Protein AF-A0A953EZ62-F1 (afdb_monomer_lite)

Secondary structure (DSSP, 8-state):
-HHHHHHHHHHHHTT-HHHHHHHHHHHHHHHHHHHHHH---HHHHHHHHHT-S-HHHHHHHHHHHHHHHHHTT---HHHHHHHHHHHHHTS--HHHHHHHHHHTHHHHHHH--HHHHHHHHHHHHHHHT-

Radius of gyration: 15.3 Å; chains: 1; bounding box: 38×32×40 Å

Foldseek 3Di:
DVVLLVQLVVCVVVVVPVSNVVSVVVVVVVLVVCCVVPNDALVSLQSVLVSDPDLVSSLVSLVVSQVRCVVVVHQNLVSLLSNLCSCCPPVVNLVVSLVSLVVNVVVCVPPNDPVSVVSSVVSNVSSVVD

pLDDT: mean 92.07, std 6.33, range [57.72, 98.38]

Structure (mmCIF, N/CA/C/O backbone):
data_AF-A0A953EZ62-F1
#
_entry.id   AF-A0A953EZ62-F1
#
loop_
_atom_site.group_PDB
_atom_site.id
_atom_site.type_symbol
_atom_site.label_atom_id
_atom_site.label_alt_id
_atom_site.label_comp_id
_atom_site.label_asym_id
_atom_site.label_entity_id
_atom_site.label_seq_id
_atom_site.pdbx_PDB_ins_code
_atom_site.Cartn_x
_atom_site.Cartn_y
_atom_site.Cartn_z
_atom_site.occupancy
_atom_site.B_iso_or_equiv
_atom_site.auth_seq_id
_atom_site.auth_comp_id
_atom_site.auth_asym_id
_atom_site.auth_atom_id
_atom_site.pdbx_PDB_model_num
ATOM 1 N N . MET A 1 1 ? -0.187 -0.508 16.859 1.00 78.50 1 MET A N 1
ATOM 2 C CA . MET A 1 1 ? -0.324 -0.517 15.388 1.00 78.50 1 MET A CA 1
ATOM 3 C C . MET A 1 1 ? -0.039 -1.907 14.829 1.00 78.50 1 MET A C 1
ATOM 5 O O . MET A 1 1 ? -1.016 -2.575 14.560 1.00 78.50 1 MET A O 1
ATOM 9 N N . ARG A 1 2 ? 1.207 -2.422 14.813 1.00 79.19 2 ARG A N 1
ATOM 10 C CA . ARG A 1 2 ? 1.521 -3.772 14.276 1.00 79.19 2 ARG A CA 1
ATOM 11 C C . ARG A 1 2 ? 0.588 -4.905 14.746 1.00 79.19 2 ARG A C 1
ATOM 13 O O . ARG A 1 2 ? 0.172 -5.719 13.936 1.00 79.19 2 ARG A O 1
ATOM 20 N N . GLU A 1 3 ? 0.263 -4.961 16.035 1.00 78.44 3 GLU A N 1
ATOM 21 C CA . GLU A 1 3 ? -0.621 -5.999 16.590 1.00 78.44 3 GLU A CA 1
ATOM 22 C C . GLU A 1 3 ? -2.070 -5.885 16.081 1.00 78.44 3 GLU A C 1
ATOM 24 O O . GLU A 1 3 ? -2.647 -6.885 15.668 1.00 78.44 3 GLU A O 1
ATOM 29 N N . ALA A 1 4 ? -2.608 -4.663 16.002 1.00 74.06 4 ALA A N 1
ATOM 30 C CA . ALA A 1 4 ? -3.939 -4.395 15.452 1.00 74.06 4 ALA A CA 1
ATOM 31 C C . ALA A 1 4 ? -4.006 -4.698 13.942 1.00 74.06 4 ALA A C 1
ATOM 33 O O . ALA A 1 4 ? -4.910 -5.395 13.494 1.00 74.06 4 ALA A O 1
ATOM 34 N N . THR A 1 5 ? -3.000 -4.273 13.170 1.00 79.94 5 THR A N 1
ATOM 35 C CA . THR A 1 5 ? -2.858 -4.586 11.735 1.00 79.94 5 THR A CA 1
ATOM 36 C C . THR A 1 5 ? -2.839 -6.099 11.485 1.00 79.94 5 THR A C 1
ATOM 38 O O . THR A 1 5 ? -3.551 -6.597 10.615 1.00 79.94 5 THR A O 1
ATOM 41 N N . ASN A 1 6 ? -2.068 -6.853 12.280 1.00 83.38 6 ASN A N 1
ATOM 42 C CA . ASN A 1 6 ? -1.998 -8.311 12.162 1.00 83.38 6 ASN A CA 1
ATOM 43 C C . ASN A 1 6 ? -3.340 -8.985 12.471 1.00 83.38 6 ASN A C 1
ATOM 45 O O . ASN A 1 6 ? -3.696 -9.955 11.806 1.00 83.38 6 ASN A O 1
ATOM 49 N N . ALA A 1 7 ? -4.080 -8.490 13.465 1.00 78.44 7 ALA A N 1
ATOM 50 C CA . ALA A 1 7 ? -5.379 -9.048 13.821 1.00 78.44 7 ALA A CA 1
ATOM 51 C C . ALA A 1 7 ? -6.386 -8.899 12.668 1.00 78.44 7 ALA A C 1
ATOM 53 O O . ALA A 1 7 ? -7.048 -9.874 12.311 1.00 78.44 7 ALA A O 1
ATOM 54 N N . VAL A 1 8 ? -6.447 -7.717 12.038 1.00 77.94 8 VAL A N 1
ATOM 55 C CA . VAL A 1 8 ? -7.309 -7.484 10.867 1.00 77.94 8 VAL A CA 1
ATOM 56 C C . VAL A 1 8 ? -6.921 -8.411 9.713 1.00 77.94 8 VAL A C 1
ATOM 58 O O . VAL A 1 8 ? -7.793 -9.055 9.133 1.00 77.94 8 VAL A O 1
ATOM 61 N N . LEU A 1 9 ? -5.622 -8.549 9.416 1.00 80.94 9 LEU A N 1
ATOM 62 C CA . LEU A 1 9 ? -5.138 -9.439 8.355 1.00 80.94 9 LEU A CA 1
ATOM 63 C C . LEU A 1 9 ? -5.551 -10.900 8.591 1.00 80.94 9 LEU A C 1
ATOM 65 O O . LEU A 1 9 ? -6.017 -11.567 7.669 1.00 80.94 9 LEU A O 1
ATOM 69 N N . VAL A 1 10 ? -5.412 -11.396 9.824 1.00 86.69 10 VAL A N 1
ATOM 70 C CA . VAL A 1 10 ? -5.811 -12.765 10.186 1.00 86.69 10 VAL A CA 1
ATOM 71 C C . VAL A 1 10 ? -7.316 -12.971 10.008 1.00 86.69 10 VAL A C 1
ATOM 73 O O . VAL A 1 10 ? -7.717 -14.004 9.476 1.00 86.69 10 VAL A O 1
ATOM 76 N N . ALA A 1 11 ? -8.145 -12.002 10.402 1.00 79.25 11 ALA A N 1
ATOM 77 C CA . ALA A 1 11 ? -9.594 -12.087 10.223 1.00 79.25 11 ALA A CA 1
ATOM 78 C C . ALA A 1 11 ? -10.002 -12.071 8.740 1.00 79.25 11 ALA A C 1
ATOM 80 O O . ALA A 1 11 ? -10.860 -12.856 8.341 1.00 79.25 11 ALA A O 1
ATOM 81 N N . THR A 1 12 ? -9.346 -11.244 7.915 1.00 81.25 12 THR A N 1
ATOM 82 C CA . THR A 1 12 ? -9.544 -11.225 6.456 1.00 81.25 12 THR A CA 1
ATOM 83 C C . THR A 1 12 ? -9.194 -12.572 5.827 1.00 81.25 12 THR A C 1
ATOM 85 O O . THR A 1 12 ? -9.974 -13.100 5.047 1.00 81.25 12 THR A O 1
ATOM 88 N N . LEU A 1 13 ? -8.058 -13.171 6.202 1.00 86.38 13 LEU A N 1
ATOM 89 C CA . LEU A 1 13 ? -7.647 -14.488 5.697 1.00 86.38 13 LEU A CA 1
ATOM 90 C C . LEU A 1 13 ? -8.561 -15.634 6.162 1.00 86.38 13 LEU A C 1
ATOM 92 O O . LEU A 1 13 ? -8.577 -16.691 5.536 1.00 86.38 13 LEU A O 1
ATOM 96 N N . ALA A 1 14 ? -9.287 -15.443 7.265 1.00 88.06 14 ALA A N 1
ATOM 97 C CA . ALA A 1 14 ? -10.250 -16.402 7.795 1.00 88.06 14 ALA A CA 1
ATOM 98 C C . ALA A 1 14 ? -11.678 -16.208 7.246 1.00 88.06 14 ALA A C 1
ATOM 100 O O . ALA A 1 14 ? -12.576 -16.933 7.675 1.00 88.06 14 ALA A O 1
ATOM 101 N N . ASP A 1 15 ? -11.899 -15.237 6.349 1.00 86.81 15 ASP A N 1
ATOM 102 C CA . ASP A 1 15 ? -13.219 -14.817 5.850 1.00 86.81 15 ASP A CA 1
ATOM 103 C C . ASP A 1 15 ? -14.229 -14.466 6.971 1.00 86.81 15 ASP A C 1
ATOM 105 O O . ASP A 1 15 ? -15.449 -14.495 6.778 1.00 86.81 15 ASP A O 1
ATOM 109 N N . ASP A 1 16 ? -13.742 -14.097 8.162 1.00 90.88 16 ASP A N 1
ATOM 110 C CA . ASP A 1 16 ? -14.592 -13.708 9.289 1.00 90.88 16 ASP A CA 1
ATOM 111 C C . ASP A 1 16 ? -14.936 -12.220 9.189 1.00 90.88 16 ASP A C 1
ATOM 113 O O . ASP A 1 16 ? -14.280 -11.348 9.764 1.00 90.88 16 ASP A O 1
ATOM 117 N N . VAL A 1 17 ? -15.980 -11.923 8.415 1.00 88.12 17 VAL A N 1
ATOM 118 C CA . VAL A 1 17 ? -16.411 -10.549 8.119 1.00 88.12 17 VAL A CA 1
ATOM 119 C C . VAL A 1 17 ? -16.775 -9.771 9.387 1.00 88.12 17 VAL A C 1
ATOM 121 O O . VAL A 1 17 ? -16.492 -8.576 9.466 1.00 88.12 17 VAL A O 1
ATOM 124 N N . VAL A 1 18 ? -17.383 -10.429 10.379 1.00 88.88 18 VAL A N 1
ATOM 125 C CA . VAL A 1 18 ? -17.809 -9.771 11.625 1.00 88.88 18 VAL A CA 1
ATOM 126 C C . VAL A 1 18 ? -16.590 -9.418 12.467 1.00 88.88 18 VAL A C 1
ATOM 128 O O . VAL A 1 18 ? -16.464 -8.280 12.924 1.00 88.88 18 VAL A O 1
ATOM 131 N N . LEU A 1 19 ? -15.662 -10.364 12.628 1.00 87.75 19 LEU A N 1
ATOM 132 C CA . LEU A 1 19 ? -14.413 -10.114 13.336 1.00 87.75 19 LEU A CA 1
ATOM 133 C C . LEU A 1 19 ? -13.574 -9.050 12.619 1.00 87.75 19 LEU A C 1
ATOM 135 O O . LEU A 1 19 ? -13.065 -8.140 13.270 1.00 87.75 19 LEU A O 1
ATOM 139 N N . ARG A 1 20 ? -13.494 -9.102 11.282 1.00 87.75 20 ARG A N 1
ATOM 140 C CA . ARG A 1 20 ? -12.806 -8.095 10.461 1.00 87.75 20 ARG A CA 1
ATOM 141 C C . ARG A 1 20 ? -13.359 -6.698 10.722 1.00 87.75 20 ARG A C 1
ATOM 143 O O . ARG A 1 20 ? -12.578 -5.783 10.949 1.00 87.75 20 ARG A O 1
ATOM 150 N N . GLN A 1 21 ? -14.683 -6.533 10.711 1.00 87.06 21 GLN A N 1
ATOM 151 C CA . GLN A 1 21 ? -15.322 -5.236 10.956 1.00 87.06 21 GLN A CA 1
ATOM 152 C C . GLN A 1 21 ? -15.013 -4.699 12.357 1.00 87.06 21 GLN A C 1
ATOM 154 O O . GLN A 1 21 ? -14.647 -3.535 12.487 1.00 87.06 21 GLN A O 1
ATOM 159 N N . SER A 1 22 ? -15.099 -5.547 13.388 1.00 87.81 22 SER A N 1
ATOM 160 C CA . SER A 1 22 ? -14.770 -5.147 14.763 1.00 87.81 22 SER A CA 1
ATOM 161 C C . SER A 1 22 ? -13.316 -4.689 14.887 1.00 87.81 22 SER A C 1
ATOM 163 O O . SER A 1 22 ? -13.041 -3.622 15.429 1.00 87.81 22 SER A O 1
ATOM 165 N N . LEU A 1 23 ? -12.383 -5.476 14.345 1.00 88.50 23 LEU A N 1
ATOM 166 C CA . LEU A 1 23 ? -10.954 -5.172 14.402 1.00 88.50 23 LEU A CA 1
ATOM 167 C C . LEU A 1 23 ? -10.586 -3.951 13.551 1.00 88.50 23 LEU A C 1
ATOM 169 O O . LEU A 1 23 ? -9.646 -3.236 13.889 1.00 88.50 23 LEU A O 1
ATOM 173 N N . MET A 1 24 ? -11.327 -3.691 12.470 1.00 88.00 24 MET A N 1
ATOM 174 C CA . MET A 1 24 ? -11.140 -2.489 11.661 1.00 88.00 24 MET A CA 1
ATOM 175 C C . MET A 1 24 ? -11.459 -1.229 12.460 1.00 88.00 24 MET A C 1
ATOM 177 O O . MET A 1 24 ? -10.652 -0.305 12.476 1.00 88.00 24 MET A O 1
ATOM 181 N N . SER A 1 25 ? -12.588 -1.210 13.174 1.00 88.69 25 SER A N 1
ATOM 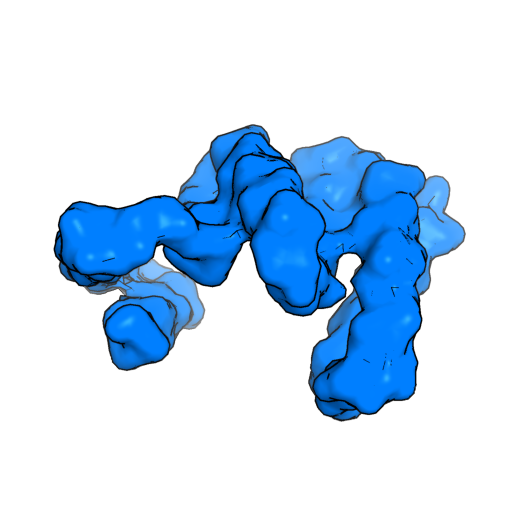182 C CA . SER A 1 25 ? -12.945 -0.073 14.027 1.00 88.69 25 SER A CA 1
ATOM 183 C C . SER A 1 25 ? -11.893 0.175 15.113 1.00 88.69 25 SER A C 1
ATOM 185 O O . SER A 1 25 ? -11.501 1.316 15.342 1.00 88.69 25 SER A O 1
ATOM 187 N N . GLU A 1 26 ? -11.359 -0.884 15.730 1.00 89.56 26 GLU A N 1
ATOM 188 C CA . GLU A 1 26 ? -10.255 -0.753 16.692 1.00 89.56 26 GLU A CA 1
ATOM 189 C C . GLU A 1 26 ? -8.980 -0.185 16.045 1.00 89.56 26 GLU A C 1
ATOM 191 O O . GLU A 1 26 ? -8.290 0.654 16.632 1.00 89.56 26 GLU A O 1
ATOM 196 N N . LEU A 1 27 ? -8.650 -0.616 14.824 1.00 90.31 27 LEU A N 1
ATOM 197 C CA . LEU A 1 27 ? -7.500 -0.094 14.093 1.00 90.31 27 LEU A CA 1
ATOM 198 C C . LEU A 1 27 ? -7.677 1.391 13.744 1.00 90.31 27 LEU A C 1
ATOM 200 O O . LEU A 1 27 ? -6.730 2.159 13.915 1.00 90.31 27 LEU A O 1
ATOM 204 N N . GLU A 1 28 ? -8.864 1.810 13.308 1.00 90.56 28 GLU A N 1
ATOM 205 C CA . GLU A 1 28 ? -9.185 3.213 13.017 1.00 90.56 28 GLU A CA 1
ATOM 206 C C . GLU A 1 28 ? -8.995 4.104 14.252 1.00 90.56 28 GLU A C 1
ATOM 208 O O . GLU A 1 28 ? -8.345 5.149 14.162 1.00 90.56 28 GLU A O 1
ATOM 213 N N . GLU A 1 29 ? -9.468 3.666 15.423 1.00 92.50 29 GLU A N 1
ATOM 214 C CA . GLU A 1 29 ? -9.259 4.382 16.688 1.00 92.50 29 GLU A CA 1
ATOM 215 C C . GLU A 1 29 ? -7.766 4.528 17.025 1.00 92.50 29 GLU A C 1
ATOM 217 O O . GLU A 1 29 ? -7.306 5.603 17.425 1.00 92.50 29 GLU A O 1
ATOM 222 N N . VAL A 1 30 ? -6.979 3.465 16.824 1.00 92.69 30 VAL A N 1
ATOM 223 C CA . VAL A 1 30 ? -5.524 3.492 17.038 1.00 92.69 30 VAL A CA 1
ATOM 224 C C . VAL A 1 30 ? -4.834 4.452 16.068 1.00 92.69 30 VAL A C 1
ATOM 226 O O . VAL A 1 30 ? -3.933 5.191 16.478 1.00 92.69 30 VAL A O 1
ATOM 229 N N . LEU A 1 31 ? -5.225 4.451 14.793 1.00 92.81 31 LEU A N 1
ATOM 230 C CA . LEU A 1 31 ? -4.642 5.320 13.771 1.00 92.81 31 LEU A CA 1
ATOM 231 C C . LEU A 1 31 ? -4.963 6.792 14.045 1.00 92.81 31 LEU A C 1
ATOM 233 O O . LEU A 1 31 ? -4.059 7.629 13.989 1.00 92.81 31 LEU A O 1
ATOM 237 N N . GLU A 1 32 ? -6.200 7.105 14.428 1.00 92.81 32 GLU A N 1
ATOM 238 C CA . GLU A 1 32 ? -6.600 8.473 14.759 1.00 92.81 32 GLU A CA 1
ATOM 239 C C . GLU A 1 32 ? -5.917 8.977 16.039 1.00 92.81 32 GLU A C 1
ATOM 241 O O . GLU A 1 32 ? -5.432 10.110 16.089 1.00 92.81 32 GLU A O 1
ATOM 246 N N . ALA A 1 33 ? -5.767 8.120 17.054 1.00 93.19 33 ALA A N 1
ATOM 247 C CA . ALA A 1 33 ? -5.005 8.455 18.255 1.00 93.19 33 ALA A CA 1
ATOM 248 C C . ALA A 1 33 ? -3.526 8.755 17.945 1.00 93.19 33 ALA A C 1
ATOM 250 O O . ALA A 1 33 ? -2.948 9.696 18.504 1.00 93.19 33 ALA A O 1
ATOM 251 N N . LEU A 1 34 ? -2.901 7.984 17.046 1.00 93.50 34 LEU A N 1
ATOM 252 C CA . LEU A 1 34 ? -1.524 8.227 16.607 1.00 93.50 34 LEU A CA 1
ATOM 253 C C . LEU A 1 34 ? -1.408 9.539 15.828 1.00 93.50 34 LEU A C 1
ATOM 255 O O . LEU A 1 34 ? -0.520 10.337 16.139 1.00 93.50 34 LEU A O 1
ATOM 259 N N . ARG A 1 35 ? -2.324 9.792 14.887 1.00 93.38 35 ARG A N 1
ATOM 260 C CA . ARG A 1 35 ? -2.386 11.041 14.116 1.00 93.38 35 ARG A CA 1
ATOM 261 C C . ARG A 1 35 ? -2.557 12.252 15.029 1.00 93.38 35 ARG A C 1
ATOM 263 O O . ARG A 1 35 ? -1.800 13.212 14.925 1.00 93.38 35 ARG A O 1
ATOM 270 N N . SER A 1 36 ? -3.491 12.195 15.974 1.00 93.50 36 SER A N 1
ATOM 271 C CA . SER A 1 36 ? -3.739 13.278 16.932 1.00 93.50 36 SER A CA 1
ATOM 272 C C . SER A 1 36 ? -2.520 13.591 17.808 1.00 93.50 36 SER A C 1
ATOM 274 O O . SER A 1 36 ? -2.294 14.741 18.184 1.00 93.50 36 SER A O 1
ATOM 276 N N . ARG A 1 37 ? -1.711 12.577 18.142 1.00 94.50 37 ARG A N 1
ATOM 277 C CA . ARG A 1 37 ? -0.545 12.735 19.021 1.00 94.50 37 ARG A CA 1
ATOM 278 C C . ARG A 1 37 ? 0.732 13.141 18.286 1.00 94.50 37 ARG A C 1
ATOM 280 O O . ARG A 1 37 ? 1.564 13.835 18.870 1.00 94.50 37 ARG A O 1
ATOM 287 N N . HIS A 1 38 ? 0.917 12.673 17.055 1.00 91.25 38 HIS A N 1
ATOM 288 C CA . HIS A 1 38 ? 2.190 12.771 16.334 1.00 91.25 38 HIS A CA 1
ATOM 289 C C . HIS A 1 38 ? 2.096 13.506 14.992 1.00 91.25 38 HIS A C 1
ATOM 291 O O . HIS A 1 38 ? 3.130 13.781 14.388 1.00 91.25 38 HIS A O 1
ATOM 297 N N . GLY A 1 39 ? 0.890 13.876 14.561 1.00 91.25 39 GLY A N 1
ATOM 298 C CA . GLY A 1 39 ? 0.619 14.427 13.240 1.00 91.25 39 GLY A CA 1
ATOM 299 C C . GLY A 1 39 ? 0.432 13.346 12.174 1.00 91.25 39 GLY A C 1
ATOM 300 O O . GLY A 1 39 ? 0.541 12.147 12.435 1.00 91.25 39 GLY A O 1
ATOM 301 N N . GLU A 1 40 ? 0.134 13.787 10.954 1.00 93.06 40 GLU A N 1
ATOM 302 C CA . GLU A 1 40 ? 0.044 12.905 9.789 1.00 93.06 40 GLU A CA 1
ATOM 303 C C . GLU A 1 40 ? 1.424 12.319 9.456 1.00 93.06 40 GLU A C 1
ATOM 305 O O . GLU A 1 40 ? 2.428 13.033 9.454 1.00 93.06 40 GLU A O 1
ATOM 310 N N . HIS A 1 41 ? 1.477 11.029 9.131 1.00 94.19 41 HIS A N 1
ATOM 311 C CA . HIS A 1 41 ? 2.704 10.346 8.727 1.00 94.19 41 HIS A CA 1
ATOM 312 C C . HIS A 1 41 ? 2.401 9.401 7.554 1.00 94.19 41 HIS A C 1
ATOM 314 O O . HIS A 1 41 ? 1.341 8.772 7.576 1.00 94.19 41 HIS A O 1
ATOM 320 N N . PRO A 1 42 ? 3.304 9.231 6.563 1.00 95.88 42 PRO A N 1
ATOM 321 C CA . PRO A 1 42 ? 3.037 8.399 5.384 1.00 95.88 42 PRO A CA 1
ATOM 322 C C . PRO A 1 42 ? 2.565 6.987 5.722 1.00 95.88 42 PRO A C 1
ATOM 324 O O . PRO A 1 42 ? 1.578 6.531 5.164 1.00 95.88 42 PRO A O 1
ATOM 327 N N . VAL A 1 43 ? 3.200 6.349 6.712 1.00 94.12 43 VAL A N 1
ATOM 328 C CA . VAL A 1 43 ? 2.823 5.000 7.168 1.00 94.12 43 VAL A CA 1
ATOM 329 C C . VAL A 1 43 ? 1.376 4.906 7.662 1.00 94.12 43 VAL A C 1
ATOM 331 O O . VAL A 1 43 ? 0.767 3.851 7.550 1.00 94.12 43 VAL A O 1
ATOM 334 N N . LEU A 1 44 ? 0.806 5.985 8.216 1.00 95.06 44 LEU A N 1
ATOM 335 C CA . LEU A 1 44 ? -0.587 5.979 8.669 1.00 95.06 44 LEU A CA 1
ATOM 336 C C . LEU A 1 44 ? -1.524 5.986 7.462 1.00 95.06 44 LEU A C 1
ATOM 338 O O . LEU A 1 44 ? -2.456 5.195 7.424 1.00 95.06 44 LEU A O 1
ATOM 342 N N . LEU A 1 45 ? -1.241 6.824 6.460 1.00 96.06 45 LEU A N 1
ATOM 343 C CA . LEU A 1 45 ? -2.008 6.880 5.211 1.00 96.06 45 LEU A CA 1
ATOM 344 C C . LEU A 1 45 ? -1.900 5.577 4.412 1.00 96.06 45 LEU A C 1
ATOM 346 O O . LEU A 1 45 ? -2.912 5.078 3.934 1.00 96.06 45 LEU A O 1
ATOM 350 N N . GLU A 1 46 ? -0.695 5.016 4.320 1.00 97.00 46 GLU A N 1
ATOM 351 C CA . GLU A 1 46 ? -0.438 3.704 3.719 1.00 97.00 46 GLU A CA 1
ATOM 352 C C . GLU A 1 46 ? -1.232 2.606 4.434 1.00 97.00 46 GLU A C 1
ATOM 354 O O . GLU A 1 46 ? -1.965 1.872 3.786 1.00 97.00 46 GLU A O 1
ATOM 359 N N . THR A 1 47 ? -1.194 2.569 5.772 1.00 94.62 47 THR A N 1
ATOM 360 C CA . THR A 1 47 ? -1.956 1.572 6.542 1.00 94.62 47 THR A CA 1
ATOM 361 C C . THR A 1 47 ? -3.463 1.711 6.308 1.00 94.62 47 THR A C 1
ATOM 363 O O . THR A 1 47 ? -4.147 0.706 6.165 1.00 94.62 47 THR A O 1
ATOM 366 N N . VAL A 1 48 ? -4.010 2.934 6.263 1.00 94.19 48 VAL A N 1
ATOM 367 C CA . VAL A 1 48 ? -5.439 3.131 5.947 1.00 94.19 48 VAL A CA 1
ATOM 368 C C . VAL A 1 48 ? -5.753 2.648 4.529 1.00 94.19 48 VAL A C 1
ATOM 370 O O . VAL A 1 48 ? -6.806 2.052 4.312 1.00 94.19 48 VAL A O 1
ATOM 373 N N . ALA A 1 49 ? -4.854 2.884 3.570 1.00 95.94 49 ALA A N 1
ATOM 374 C CA . ALA A 1 49 ? -5.021 2.413 2.200 1.00 95.94 49 ALA A CA 1
ATOM 375 C C . ALA A 1 49 ? -5.056 0.879 2.131 1.00 95.94 49 ALA A C 1
ATOM 377 O O . ALA A 1 49 ? -5.981 0.336 1.539 1.00 95.94 49 ALA A O 1
ATOM 378 N N . ASP A 1 50 ? -4.142 0.184 2.814 1.00 94.12 50 ASP A N 1
ATOM 379 C CA . ASP A 1 50 ? -4.058 -1.288 2.817 1.00 94.12 50 ASP A CA 1
ATOM 380 C C . ASP A 1 50 ? -5.356 -1.982 3.273 1.00 94.12 50 ASP A C 1
ATOM 382 O O . ASP A 1 50 ? -5.601 -3.144 2.949 1.00 94.12 50 ASP A O 1
ATOM 386 N N . PHE A 1 51 ? -6.197 -1.274 4.028 1.00 90.56 51 PHE A N 1
ATOM 387 C CA . PHE A 1 51 ? -7.444 -1.787 4.591 1.00 90.56 51 PHE A CA 1
ATOM 388 C C . PHE A 1 51 ? -8.715 -1.208 3.968 1.00 90.56 51 PHE A C 1
ATOM 390 O O . PHE A 1 51 ? -9.821 -1.566 4.376 1.00 90.56 51 PHE A O 1
ATOM 397 N N . GLN A 1 52 ? -8.582 -0.315 2.992 1.00 92.12 52 GLN A N 1
ATOM 398 C CA . GLN A 1 52 ? -9.718 0.297 2.322 1.00 92.12 52 GLN A CA 1
ATOM 399 C C . GLN A 1 52 ? -10.316 -0.663 1.284 1.00 92.12 52 GLN A C 1
ATOM 401 O O . GLN A 1 52 ? -9.595 -1.199 0.454 1.00 92.12 52 GLN A O 1
ATOM 406 N N . ASP A 1 53 ? -11.640 -0.830 1.282 1.00 89.56 53 ASP A N 1
ATOM 407 C CA . ASP A 1 53 ? -12.342 -1.734 0.359 1.00 89.56 53 ASP A CA 1
ATOM 408 C C . ASP A 1 53 ? -12.513 -1.124 -1.058 1.00 89.56 53 ASP A C 1
ATOM 410 O O . ASP A 1 53 ? -12.794 -1.841 -2.015 1.00 89.56 53 ASP A O 1
ATOM 414 N N . SER A 1 54 ? -12.375 0.200 -1.220 1.00 95.12 54 SE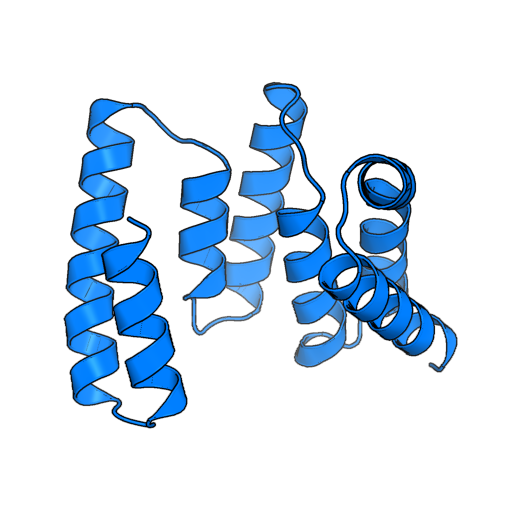R A N 1
ATOM 415 C CA . SER A 1 54 ? -12.489 0.891 -2.517 1.00 95.12 54 SER A CA 1
ATOM 416 C C . SER A 1 54 ? -11.124 1.131 -3.187 1.00 95.12 54 SER A C 1
ATOM 418 O O . SER A 1 54 ? -10.372 1.981 -2.697 1.00 95.12 54 SER A O 1
ATOM 420 N N . PRO A 1 55 ? -10.837 0.524 -4.360 1.00 96.56 55 PRO A N 1
ATOM 421 C CA . PRO A 1 55 ? -9.573 0.730 -5.079 1.00 96.56 55 PRO A CA 1
ATOM 422 C C . PRO A 1 55 ? -9.289 2.196 -5.431 1.00 96.56 55 PRO A C 1
ATOM 424 O O . PRO A 1 55 ? -8.150 2.655 -5.390 1.00 96.56 55 PRO A O 1
ATOM 427 N N . THR A 1 56 ? -10.326 2.985 -5.730 1.00 97.62 56 THR A N 1
ATOM 428 C CA . THR A 1 56 ? -10.165 4.423 -6.002 1.00 97.62 56 THR A CA 1
ATOM 429 C C . THR A 1 56 ? -9.649 5.169 -4.773 1.00 97.62 56 THR A C 1
ATOM 431 O O . THR A 1 56 ? -8.708 5.953 -4.882 1.00 97.62 56 THR A O 1
ATOM 434 N N . ILE A 1 57 ? -10.220 4.892 -3.597 1.00 96.94 57 ILE A N 1
ATOM 435 C CA . ILE A 1 57 ? -9.791 5.523 -2.343 1.00 96.94 57 ILE A CA 1
ATOM 436 C C . ILE A 1 57 ? -8.394 5.020 -1.946 1.00 96.94 57 ILE A C 1
ATOM 438 O O . ILE A 1 57 ? -7.576 5.818 -1.490 1.00 96.94 57 ILE A O 1
ATOM 442 N N . GLN A 1 58 ? -8.079 3.738 -2.172 1.00 97.44 58 GLN A N 1
ATOM 443 C CA . GLN A 1 58 ? -6.724 3.204 -1.977 1.00 97.44 58 GLN A CA 1
ATOM 444 C C . GLN A 1 58 ? -5.687 4.008 -2.771 1.00 97.44 58 GLN A C 1
ATOM 446 O O . GLN A 1 58 ? -4.709 4.491 -2.202 1.00 97.44 58 GLN A O 1
ATOM 451 N N . VAL A 1 59 ? -5.923 4.228 -4.070 1.00 98.06 59 VAL A N 1
ATOM 452 C CA . VAL A 1 59 ? -5.019 5.006 -4.933 1.00 98.06 59 VAL A CA 1
ATOM 453 C C . VAL A 1 59 ? -4.847 6.442 -4.429 1.00 98.06 59 VAL A C 1
ATOM 455 O O . VAL A 1 59 ? -3.726 6.956 -4.411 1.00 98.06 59 VAL A O 1
ATOM 458 N N . GLU A 1 60 ? -5.926 7.107 -4.011 1.00 98.12 60 GLU A N 1
ATOM 459 C CA . GLU A 1 60 ? -5.856 8.463 -3.451 1.00 98.12 60 GLU A CA 1
ATOM 460 C C . GLU A 1 60 ? -4.995 8.516 -2.182 1.00 98.12 60 GLU A C 1
ATOM 462 O O . GLU A 1 60 ? -4.129 9.388 -2.055 1.00 98.12 60 GLU A O 1
ATOM 467 N N . LEU A 1 61 ? -5.188 7.556 -1.275 1.00 98.00 61 LEU A N 1
ATOM 468 C CA . LEU A 1 61 ? -4.442 7.459 -0.025 1.00 98.00 61 LEU A CA 1
ATOM 469 C C . LEU A 1 61 ? -2.968 7.118 -0.257 1.00 98.00 61 LEU A C 1
ATOM 471 O O . LEU A 1 61 ? -2.110 7.794 0.309 1.00 98.00 61 LEU A O 1
ATOM 475 N N . TYR A 1 62 ? -2.647 6.156 -1.128 1.00 98.38 62 TYR A N 1
ATOM 476 C CA . TYR A 1 62 ? -1.255 5.845 -1.470 1.00 98.38 62 TYR A CA 1
ATOM 477 C C . TYR A 1 62 ? -0.551 7.038 -2.120 1.00 98.38 62 TYR A C 1
ATOM 479 O O . TYR A 1 62 ? 0.582 7.352 -1.762 1.00 98.38 62 TYR A O 1
ATOM 487 N N . ARG A 1 63 ? -1.216 7.771 -3.023 1.00 98.25 63 ARG A N 1
ATOM 488 C CA . ARG A 1 63 ? -0.645 8.993 -3.619 1.00 98.25 63 ARG A CA 1
ATOM 489 C C . ARG A 1 63 ? -0.418 10.088 -2.576 1.00 98.25 63 ARG A C 1
ATOM 491 O O . ARG A 1 63 ? 0.600 10.782 -2.627 1.00 98.25 63 ARG A O 1
ATOM 498 N N . ALA A 1 64 ? -1.331 10.244 -1.618 1.00 97.88 64 ALA A N 1
ATOM 499 C CA . ALA A 1 64 ? -1.155 11.175 -0.506 1.00 97.88 64 ALA A CA 1
ATOM 500 C C . ALA A 1 64 ? 0.008 10.756 0.414 1.00 97.88 64 ALA A C 1
ATOM 502 O O . ALA A 1 64 ? 0.839 11.599 0.766 1.00 97.88 64 ALA A O 1
ATOM 503 N N . ALA A 1 65 ? 0.106 9.464 0.744 1.00 98.00 65 ALA A N 1
ATOM 504 C CA . ALA A 1 65 ? 1.205 8.886 1.513 1.00 98.00 65 ALA A CA 1
ATOM 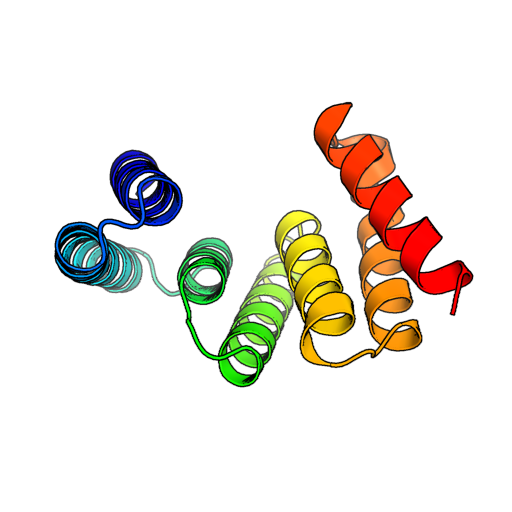505 C C . ALA A 1 65 ? 2.547 9.126 0.815 1.00 98.00 65 ALA A C 1
ATOM 507 O O . ALA A 1 65 ? 3.490 9.614 1.437 1.00 98.00 65 ALA A O 1
ATOM 508 N N . LEU A 1 66 ? 2.605 8.869 -0.494 1.00 97.88 66 LEU A N 1
ATOM 509 C CA . LEU A 1 66 ? 3.795 9.047 -1.314 1.00 97.88 66 LEU A CA 1
ATOM 510 C C . LEU A 1 66 ? 4.266 10.502 -1.318 1.00 97.88 66 LEU A C 1
ATOM 512 O O . LEU A 1 66 ? 5.429 10.777 -1.032 1.00 97.88 66 LEU A O 1
ATOM 516 N N . LYS A 1 67 ? 3.348 11.445 -1.559 1.00 97.81 67 LY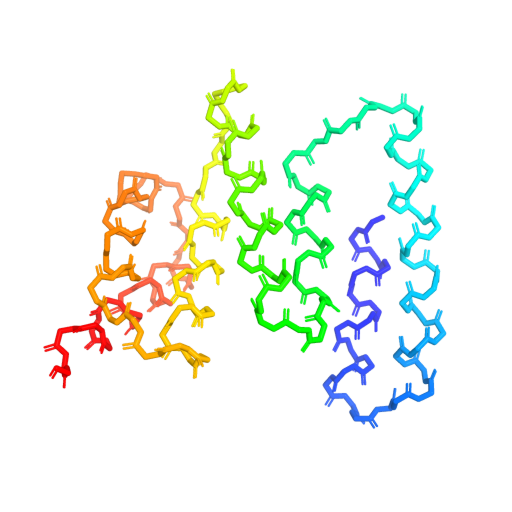S A N 1
ATOM 517 C CA . LYS A 1 67 ? 3.652 12.880 -1.530 1.00 97.81 67 LYS A CA 1
ATOM 518 C C . LYS A 1 67 ? 4.241 13.302 -0.184 1.00 97.81 67 LYS A C 1
ATOM 520 O O . LYS A 1 67 ? 5.195 14.077 -0.141 1.00 97.81 67 LYS A O 1
ATOM 525 N N . LEU A 1 68 ? 3.677 12.806 0.916 1.00 97.44 68 LEU A N 1
ATOM 526 C CA . LEU A 1 68 ? 4.166 13.121 2.253 1.00 97.44 68 LEU A CA 1
ATOM 527 C C . LEU A 1 68 ? 5.529 12.463 2.526 1.00 97.44 68 LEU A C 1
ATOM 529 O O . LEU A 1 68 ? 6.389 13.089 3.144 1.00 97.44 68 LEU A O 1
ATOM 533 N N . ALA A 1 69 ? 5.759 11.241 2.042 1.00 97.12 69 ALA A N 1
ATOM 534 C CA . ALA A 1 69 ? 7.043 10.557 2.168 1.00 97.12 69 ALA A CA 1
ATOM 535 C C . ALA A 1 69 ? 8.150 11.303 1.414 1.00 97.12 69 ALA A C 1
ATOM 537 O O . ALA A 1 69 ? 9.189 11.603 1.999 1.00 97.12 69 ALA A O 1
ATOM 538 N N . GLU A 1 70 ? 7.896 11.707 0.167 1.00 96.06 70 GLU A N 1
ATOM 539 C CA . GLU A 1 70 ? 8.833 12.483 -0.651 1.00 96.06 70 GLU A CA 1
ATOM 540 C C . GLU A 1 70 ? 9.182 13.830 -0.001 1.00 96.06 70 GLU A C 1
ATOM 542 O O . GLU A 1 70 ? 10.355 14.196 0.092 1.00 96.06 70 GLU A O 1
ATOM 547 N N . GLN A 1 71 ? 8.180 14.549 0.519 1.00 96.38 71 GLN A N 1
ATOM 548 C CA . GLN A 1 71 ? 8.381 15.822 1.223 1.00 96.38 71 GLN A CA 1
ATOM 549 C C . GLN A 1 71 ? 9.277 15.689 2.458 1.00 96.38 71 GLN A C 1
ATOM 551 O O . GLN A 1 71 ? 10.030 16.611 2.773 1.00 96.38 71 GLN A O 1
ATOM 556 N N . ASN A 1 72 ? 9.205 14.547 3.142 1.00 93.75 72 ASN A N 1
ATOM 557 C CA . ASN A 1 72 ? 9.962 14.268 4.359 1.00 93.75 72 ASN A CA 1
ATOM 558 C C . ASN A 1 72 ? 11.206 13.398 4.115 1.00 93.75 72 ASN A C 1
ATOM 560 O O . ASN A 1 72 ? 11.861 13.010 5.079 1.00 93.75 72 ASN A O 1
ATOM 564 N N . GLN A 1 73 ? 11.549 13.111 2.851 1.00 94.69 73 GLN A N 1
ATOM 565 C CA . GLN A 1 73 ? 12.693 12.272 2.460 1.00 94.69 73 GLN A CA 1
ATOM 566 C C . GLN A 1 73 ? 12.664 10.883 3.123 1.00 94.69 73 GLN A C 1
ATOM 568 O O . GLN A 1 73 ? 1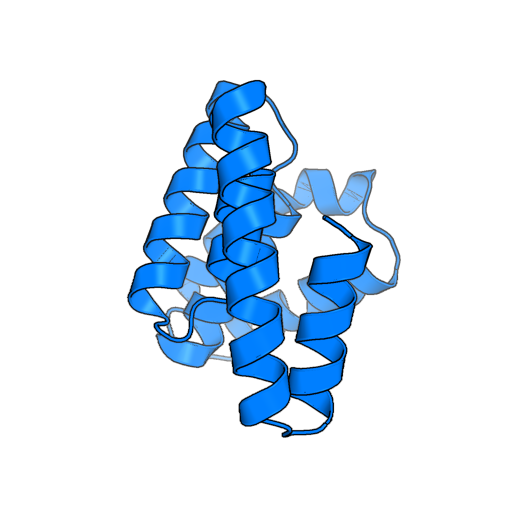3.695 10.337 3.519 1.00 94.69 73 GLN A O 1
ATOM 573 N N . LEU A 1 74 ? 11.463 10.325 3.261 1.00 95.00 74 LEU A N 1
ATOM 574 C CA . LEU A 1 74 ? 11.232 8.989 3.798 1.00 95.00 74 LEU A CA 1
ATOM 575 C C . LEU A 1 74 ? 11.229 7.948 2.664 1.00 95.00 74 LEU A C 1
ATOM 577 O O . LEU A 1 74 ? 10.931 8.304 1.522 1.00 95.00 74 LEU A O 1
ATOM 581 N N . PRO A 1 75 ? 11.538 6.670 2.961 1.00 94.06 75 PRO A N 1
ATOM 582 C CA . PRO A 1 75 ? 11.440 5.587 1.985 1.00 94.06 75 PRO A CA 1
ATOM 583 C C . PRO A 1 75 ? 10.045 5.499 1.363 1.00 94.06 75 PRO A C 1
ATOM 585 O O . PRO A 1 75 ? 9.041 5.689 2.052 1.00 94.06 75 PRO A O 1
ATOM 588 N N . THR A 1 76 ? 9.988 5.191 0.068 1.00 96.19 76 THR A N 1
ATOM 589 C CA . THR A 1 76 ? 8.736 5.142 -0.703 1.00 96.19 76 THR A CA 1
ATOM 590 C C . THR A 1 76 ? 8.410 3.756 -1.243 1.00 96.19 76 THR A C 1
ATOM 592 O O . THR A 1 76 ? 7.313 3.554 -1.763 1.00 96.19 76 THR A O 1
ATOM 595 N N . ARG A 1 77 ? 9.332 2.788 -1.121 1.00 95.31 77 ARG A N 1
ATOM 596 C CA . ARG A 1 77 ? 9.201 1.476 -1.772 1.00 95.31 77 ARG A CA 1
ATOM 597 C C . ARG A 1 77 ? 7.899 0.735 -1.464 1.00 95.31 77 ARG A C 1
ATOM 599 O O . ARG A 1 77 ? 7.281 0.246 -2.401 1.00 95.31 77 ARG A O 1
ATOM 606 N N . SER A 1 78 ? 7.474 0.676 -0.200 1.00 95.00 78 SER A N 1
ATOM 607 C CA . SER A 1 78 ? 6.284 -0.085 0.202 1.00 95.00 78 SER A CA 1
ATOM 608 C C . SER A 1 78 ? 5.022 0.546 -0.387 1.00 95.00 78 SER A C 1
ATOM 610 O O . SER A 1 78 ? 4.270 -0.127 -1.085 1.00 95.00 78 SER A O 1
ATOM 612 N N . ILE A 1 79 ? 4.904 1.873 -0.270 1.00 97.44 79 ILE A N 1
ATOM 613 C CA . ILE A 1 79 ? 3.805 2.662 -0.837 1.00 97.44 79 ILE A CA 1
ATOM 614 C C . ILE A 1 79 ? 3.714 2.453 -2.355 1.00 97.44 79 ILE A C 1
ATOM 616 O O . ILE A 1 79 ? 2.625 2.244 -2.887 1.00 97.44 79 ILE A O 1
ATOM 620 N N . ARG A 1 80 ? 4.849 2.497 -3.068 1.00 97.50 80 ARG A N 1
ATOM 621 C CA . ARG A 1 80 ? 4.879 2.328 -4.531 1.00 97.50 80 ARG A CA 1
ATOM 622 C C . ARG A 1 80 ? 4.547 0.906 -4.973 1.00 97.50 80 ARG A C 1
ATOM 624 O O . ARG A 1 80 ? 3.869 0.749 -5.984 1.00 97.50 80 ARG A O 1
ATOM 631 N N . ILE A 1 81 ? 4.984 -0.115 -4.232 1.00 96.38 81 ILE A N 1
ATOM 632 C CA . ILE A 1 81 ? 4.630 -1.515 -4.511 1.00 96.38 81 ILE A CA 1
ATOM 633 C C . ILE A 1 81 ? 3.123 -1.725 -4.336 1.00 96.38 81 ILE A C 1
ATOM 635 O O . ILE A 1 81 ? 2.479 -2.248 -5.247 1.00 96.38 81 ILE A O 1
ATOM 639 N N . SER A 1 82 ? 2.548 -1.269 -3.219 1.00 96.75 82 SER A N 1
ATOM 640 C CA . SER A 1 82 ? 1.108 -1.390 -2.972 1.00 96.75 82 SER A CA 1
ATOM 641 C C . SER A 1 82 ? 0.285 -0.603 -3.996 1.00 96.75 82 SER A C 1
ATOM 643 O O . SER A 1 82 ? -0.681 -1.129 -4.545 1.00 96.75 82 SER A O 1
ATOM 645 N N . LEU A 1 83 ? 0.710 0.614 -4.354 1.00 97.88 83 LEU A N 1
ATOM 646 C CA . LEU A 1 83 ? 0.061 1.395 -5.409 1.00 97.88 83 LEU A CA 1
ATOM 647 C C . LEU A 1 83 ? 0.117 0.684 -6.770 1.00 97.88 83 LEU A C 1
ATOM 649 O O . LEU A 1 83 ? -0.900 0.593 -7.454 1.00 97.88 83 LEU A O 1
ATOM 653 N N . ALA A 1 84 ? 1.282 0.163 -7.163 1.00 97.38 84 ALA A N 1
ATOM 654 C CA . ALA A 1 84 ? 1.442 -0.557 -8.424 1.00 97.38 84 ALA A CA 1
ATOM 655 C C . ALA A 1 84 ? 0.537 -1.794 -8.501 1.00 97.38 84 ALA A C 1
ATOM 657 O O . ALA A 1 84 ? -0.023 -2.079 -9.559 1.00 97.38 84 ALA A O 1
ATOM 658 N N . ARG A 1 85 ? 0.357 -2.497 -7.378 1.00 96.31 85 ARG A N 1
ATOM 659 C CA . ARG A 1 85 ? -0.553 -3.639 -7.276 1.00 96.31 85 ARG A CA 1
ATOM 660 C C . ARG A 1 85 ? -1.994 -3.243 -7.586 1.00 96.31 85 ARG A C 1
ATOM 662 O O . ARG A 1 85 ? -2.587 -3.844 -8.472 1.00 96.31 85 ARG A O 1
ATOM 669 N N . VAL A 1 86 ? -2.522 -2.213 -6.925 1.00 97.19 86 VAL A N 1
ATOM 670 C CA . VAL A 1 86 ? -3.904 -1.748 -7.148 1.00 97.19 86 VAL A CA 1
ATOM 671 C C . VAL A 1 86 ? -4.098 -1.271 -8.592 1.00 97.19 86 VAL A C 1
ATOM 673 O O . VAL A 1 86 ? -5.087 -1.604 -9.239 1.00 97.19 86 VAL A O 1
ATOM 676 N N . LEU A 1 87 ? -3.122 -0.544 -9.148 1.00 97.56 87 LEU A N 1
ATOM 677 C CA . LEU A 1 87 ? -3.162 -0.101 -10.547 1.00 97.56 87 LEU A CA 1
ATOM 678 C C . LEU A 1 87 ? -3.220 -1.278 -11.536 1.00 97.56 87 LEU A C 1
ATOM 680 O O . LEU A 1 87 ? -3.933 -1.197 -12.535 1.00 97.56 87 LEU A O 1
ATOM 684 N N . LEU A 1 88 ? -2.502 -2.372 -11.264 1.00 95.69 88 LEU A N 1
ATOM 685 C CA . LEU A 1 88 ? -2.523 -3.579 -12.096 1.00 95.69 88 LEU A CA 1
ATOM 686 C C . LEU A 1 88 ? -3.797 -4.404 -11.925 1.00 95.69 88 LEU A C 1
ATOM 688 O O . LEU A 1 88 ? -4.362 -4.867 -12.915 1.00 95.69 88 LEU A O 1
ATOM 692 N N . GLU A 1 89 ? -4.191 -4.658 -10.680 1.00 95.25 89 GLU A N 1
ATOM 693 C CA . GLU A 1 89 ? -5.225 -5.637 -10.343 1.00 95.25 89 GLU A CA 1
ATOM 694 C C . GLU A 1 89 ? -6.636 -5.065 -10.549 1.00 95.25 89 GLU A C 1
ATOM 696 O O . GLU A 1 89 ? -7.487 -5.762 -11.105 1.00 95.25 89 GLU A O 1
ATOM 701 N N . ASP A 1 90 ? -6.864 -3.795 -10.198 1.00 96.88 90 ASP A N 1
ATOM 702 C CA . ASP A 1 90 ? -8.199 -3.180 -10.211 1.00 96.88 90 ASP A CA 1
ATOM 703 C C . ASP A 1 90 ? -8.445 -2.234 -11.395 1.00 96.88 90 ASP A C 1
ATOM 705 O O . ASP A 1 90 ? -9.595 -2.034 -11.793 1.00 96.88 90 ASP A O 1
ATOM 709 N N . PHE A 1 91 ? -7.386 -1.654 -11.973 1.00 95.56 91 PHE A N 1
ATOM 710 C CA . PHE A 1 91 ? -7.501 -0.645 -13.039 1.00 95.56 91 PHE A CA 1
ATOM 711 C C . PHE A 1 91 ? -6.900 -1.062 -14.388 1.00 95.56 91 PHE A C 1
ATOM 713 O O . PHE A 1 91 ? -7.134 -0.377 -15.382 1.00 95.56 91 PHE A O 1
ATOM 720 N N . ASP A 1 92 ? -6.162 -2.175 -14.450 1.00 94.69 92 ASP A N 1
ATOM 721 C CA . ASP A 1 92 ? -5.438 -2.628 -15.650 1.00 94.69 92 ASP A CA 1
ATOM 722 C C . ASP A 1 92 ? -4.478 -1.564 -16.236 1.00 94.69 92 ASP A C 1
ATOM 724 O O . ASP A 1 92 ? -4.202 -1.505 -17.435 1.00 94.69 92 ASP A O 1
ATOM 728 N N . GLU A 1 93 ? -3.941 -0.689 -15.383 1.00 96.38 93 GLU A N 1
ATOM 729 C CA . GLU A 1 93 ? -3.040 0.397 -15.775 1.00 96.38 93 GLU A CA 1
ATOM 730 C C . GLU A 1 93 ? -1.571 -0.054 -15.728 1.00 96.38 93 GLU A C 1
ATOM 732 O O . GLU A 1 93 ? -0.752 0.471 -14.967 1.00 96.38 93 GLU A O 1
ATOM 737 N N . ALA A 1 94 ? -1.208 -1.023 -16.575 1.00 96.19 94 ALA A N 1
ATOM 738 C CA . ALA A 1 94 ? 0.130 -1.628 -16.592 1.00 96.19 94 ALA A CA 1
ATOM 739 C C . ALA A 1 94 ? 1.271 -0.603 -16.734 1.00 96.19 94 ALA A C 1
ATOM 741 O O . ALA A 1 94 ? 2.282 -0.681 -16.035 1.00 96.19 94 ALA A O 1
ATOM 742 N N . SER A 1 95 ? 1.104 0.407 -17.594 1.00 96.00 95 SER A N 1
ATOM 743 C CA . SER A 1 95 ? 2.121 1.452 -17.775 1.00 96.00 95 SER A CA 1
ATOM 744 C C . SER A 1 95 ? 2.297 2.334 -16.535 1.00 96.00 95 SER A C 1
ATOM 746 O O . SER A 1 95 ? 3.423 2.724 -16.223 1.00 96.00 95 SER A O 1
ATOM 748 N N . ALA A 1 96 ? 1.212 2.647 -15.819 1.00 96.69 96 ALA A N 1
ATOM 749 C CA . ALA A 1 96 ? 1.283 3.448 -14.599 1.00 96.69 96 ALA A CA 1
ATOM 750 C C . ALA A 1 96 ? 1.935 2.648 -13.464 1.00 96.69 96 ALA A C 1
ATOM 752 O O . ALA A 1 96 ? 2.828 3.152 -12.787 1.00 96.69 96 ALA A O 1
ATOM 753 N N . ALA A 1 97 ? 1.567 1.375 -13.320 1.00 96.81 97 ALA A N 1
ATOM 754 C CA . ALA A 1 97 ? 2.186 0.483 -12.350 1.00 96.81 97 ALA A CA 1
ATOM 755 C C . ALA A 1 97 ? 3.688 0.291 -12.604 1.00 96.81 97 ALA A C 1
ATOM 757 O O . ALA A 1 97 ? 4.488 0.388 -11.675 1.00 96.81 97 ALA A O 1
ATOM 758 N N . ALA A 1 98 ? 4.097 0.094 -13.863 1.00 96.88 98 ALA A N 1
ATOM 759 C CA . ALA A 1 98 ? 5.511 0.002 -14.225 1.00 96.88 98 ALA A CA 1
ATOM 760 C C . ALA A 1 98 ? 6.293 1.266 -13.831 1.00 96.88 98 ALA A C 1
ATOM 762 O O . ALA A 1 98 ? 7.407 1.164 -13.318 1.00 96.88 98 ALA A O 1
ATOM 763 N N . ALA A 1 99 ? 5.708 2.453 -14.023 1.00 97.44 99 ALA A N 1
ATOM 764 C CA . ALA A 1 99 ? 6.343 3.708 -13.632 1.00 97.44 99 ALA A CA 1
ATOM 765 C C . ALA A 1 99 ? 6.598 3.778 -12.115 1.00 97.44 99 ALA A C 1
ATOM 767 O O . ALA A 1 99 ? 7.690 4.172 -11.701 1.00 97.44 99 ALA A O 1
ATOM 768 N N . GLU A 1 100 ? 5.641 3.339 -11.294 1.00 97.62 100 GLU A N 1
ATOM 769 C CA . GLU A 1 100 ? 5.800 3.296 -9.835 1.00 97.62 100 GLU A CA 1
ATOM 770 C C . GLU A 1 100 ? 6.861 2.279 -9.390 1.00 97.62 100 GLU A C 1
ATOM 772 O O . GLU A 1 100 ? 7.714 2.594 -8.557 1.00 97.62 100 GLU A O 1
ATOM 777 N N . LEU A 1 101 ? 6.873 1.085 -9.992 1.00 96.38 101 LEU A N 1
ATOM 778 C CA . LEU A 1 101 ? 7.854 0.036 -9.686 1.00 96.38 101 LEU A CA 1
ATOM 779 C C . LEU A 1 101 ? 9.280 0.450 -10.067 1.00 96.38 101 LEU A C 1
ATOM 781 O O . LEU A 1 101 ? 10.225 0.158 -9.333 1.00 96.38 101 LEU A O 1
ATOM 785 N N . MET A 1 102 ? 9.451 1.150 -11.189 1.00 96.62 102 MET A N 1
ATOM 786 C CA . MET A 1 102 ? 10.755 1.684 -11.588 1.00 96.62 102 MET A CA 1
ATOM 787 C C . MET A 1 102 ? 11.199 2.836 -10.681 1.00 96.62 102 MET A C 1
ATOM 789 O O . MET A 1 102 ? 12.388 2.968 -10.389 1.00 96.62 102 MET A O 1
ATOM 793 N N . ALA A 1 103 ? 10.265 3.650 -10.181 1.00 96.00 103 ALA A N 1
ATOM 794 C CA . ALA A 1 103 ? 10.585 4.768 -9.299 1.00 96.00 103 ALA A CA 1
ATOM 795 C C . ALA A 1 103 ? 11.163 4.330 -7.938 1.00 96.00 103 ALA A C 1
ATOM 797 O O . ALA A 1 103 ? 11.958 5.074 -7.362 1.00 96.00 103 ALA A O 1
ATOM 798 N N . CYS A 1 104 ? 10.846 3.124 -7.444 1.00 94.38 104 CYS A N 1
ATOM 799 C CA . CYS A 1 104 ? 11.477 2.557 -6.242 1.00 94.38 104 CYS A CA 1
ATOM 800 C C . CYS A 1 104 ? 12.673 1.624 -6.515 1.00 94.38 104 CYS A C 1
ATOM 802 O O . CYS A 1 104 ? 13.242 1.101 -5.556 1.00 94.38 104 CYS A O 1
ATOM 804 N N . GLU A 1 105 ? 13.121 1.440 -7.765 1.00 95.31 105 GLU A N 1
ATOM 805 C CA . GLU A 1 105 ? 14.168 0.461 -8.123 1.00 95.31 105 GLU A CA 1
ATOM 806 C C . GLU A 1 105 ? 15.434 0.585 -7.257 1.00 95.31 105 GLU A C 1
ATOM 808 O O . GLU A 1 105 ? 16.017 -0.410 -6.820 1.00 95.31 105 GLU A O 1
ATOM 813 N N . ARG A 1 106 ? 15.882 1.816 -6.992 1.00 93.75 106 ARG A N 1
ATOM 814 C CA . ARG A 1 106 ? 17.087 2.048 -6.188 1.00 93.75 106 ARG A CA 1
ATOM 815 C C . ARG A 1 106 ? 16.917 1.576 -4.744 1.00 93.75 106 ARG A C 1
ATOM 817 O O . ARG A 1 106 ? 17.844 0.974 -4.201 1.00 93.75 106 ARG A O 1
ATOM 824 N N . GLU A 1 107 ? 15.774 1.875 -4.129 1.00 92.38 107 GLU A N 1
ATOM 825 C CA . GLU A 1 107 ? 15.455 1.420 -2.771 1.00 92.38 107 GLU A CA 1
ATOM 826 C C . GLU A 1 107 ? 15.397 -0.111 -2.741 1.00 92.38 107 GLU A C 1
ATOM 828 O O . GLU A 1 107 ? 16.006 -0.730 -1.870 1.00 92.38 107 GLU A O 1
ATOM 833 N N . MET A 1 108 ? 14.777 -0.720 -3.759 1.00 92.94 108 MET A N 1
ATOM 834 C CA . MET A 1 108 ? 14.696 -2.175 -3.899 1.00 92.94 108 MET A CA 1
ATOM 835 C C . MET A 1 108 ? 16.073 -2.832 -3.974 1.00 92.94 108 MET A C 1
ATOM 837 O O . MET A 1 108 ? 16.353 -3.788 -3.263 1.00 92.94 108 MET A O 1
ATOM 841 N N . ARG A 1 109 ? 16.987 -2.300 -4.786 1.00 91.31 109 ARG A N 1
ATOM 842 C CA . ARG A 1 109 ? 18.337 -2.871 -4.920 1.00 91.31 109 ARG A CA 1
ATOM 843 C C . ARG A 1 109 ? 19.208 -2.706 -3.671 1.00 91.31 109 ARG A C 1
ATOM 845 O O . ARG A 1 109 ? 20.197 -3.425 -3.548 1.00 91.31 109 ARG A O 1
ATOM 852 N N . THR A 1 110 ? 18.903 -1.736 -2.809 1.00 90.81 110 THR A N 1
ATOM 853 C CA . THR A 1 110 ? 19.757 -1.388 -1.662 1.00 90.81 110 THR A CA 1
ATOM 854 C C . THR A 1 110 ? 19.296 -2.074 -0.381 1.00 90.81 110 THR A C 1
ATOM 856 O O . THR A 1 110 ? 20.123 -2.647 0.324 1.00 90.81 110 THR A O 1
ATOM 859 N N . ASP A 1 111 ? 17.993 -2.025 -0.099 1.00 88.56 111 ASP A N 1
ATOM 860 C CA . ASP A 1 111 ? 17.461 -2.306 1.238 1.00 88.56 111 ASP A CA 1
ATOM 861 C C . ASP A 1 111 ? 16.418 -3.429 1.271 1.00 88.56 111 ASP A C 1
ATOM 863 O O . ASP A 1 111 ? 15.987 -3.801 2.362 1.00 88.56 111 ASP A O 1
ATOM 867 N N . ALA A 1 112 ? 15.986 -3.942 0.113 1.00 88.56 112 ALA A N 1
ATOM 868 C CA . ALA A 1 112 ? 14.936 -4.951 0.074 1.00 88.56 112 ALA A CA 1
ATOM 869 C C . ALA A 1 112 ? 15.458 -6.360 0.366 1.00 88.56 112 ALA A C 1
ATOM 871 O O . ALA A 1 112 ? 16.559 -6.748 -0.042 1.00 88.56 112 ALA A O 1
ATOM 872 N N . ASP A 1 113 ? 14.630 -7.147 1.043 1.00 91.12 113 ASP A N 1
ATOM 873 C CA . ASP A 1 113 ? 14.886 -8.561 1.254 1.00 91.12 113 ASP A CA 1
ATOM 874 C C . ASP A 1 113 ? 14.519 -9.417 0.025 1.00 91.12 113 ASP A C 1
ATOM 876 O O . ASP A 1 113 ? 14.008 -8.949 -0.996 1.00 91.12 113 ASP A O 1
ATOM 880 N N . ALA A 1 114 ? 14.819 -10.716 0.100 1.00 91.19 114 ALA A N 1
ATOM 881 C CA . ALA A 1 114 ? 14.573 -11.638 -1.005 1.00 91.19 114 ALA A CA 1
ATOM 882 C C . ALA A 1 114 ? 13.079 -11.798 -1.346 1.00 91.19 114 ALA A C 1
ATOM 884 O O . ALA A 1 114 ? 12.751 -12.059 -2.503 1.00 91.19 114 ALA A O 1
ATOM 885 N N . SER A 1 115 ? 12.189 -11.661 -0.359 1.00 89.31 115 SER A N 1
ATOM 886 C CA . SER A 1 115 ? 10.742 -11.748 -0.560 1.00 89.31 115 SER A CA 1
ATOM 887 C C . SER A 1 115 ? 10.232 -10.501 -1.276 1.00 89.31 115 SER A C 1
ATOM 889 O O . SER A 1 115 ? 9.543 -10.616 -2.288 1.00 89.31 115 SER A O 1
ATOM 891 N N . GLU A 1 116 ? 10.635 -9.321 -0.803 1.00 89.06 116 GLU A N 1
ATOM 892 C CA . GLU A 1 116 ? 10.3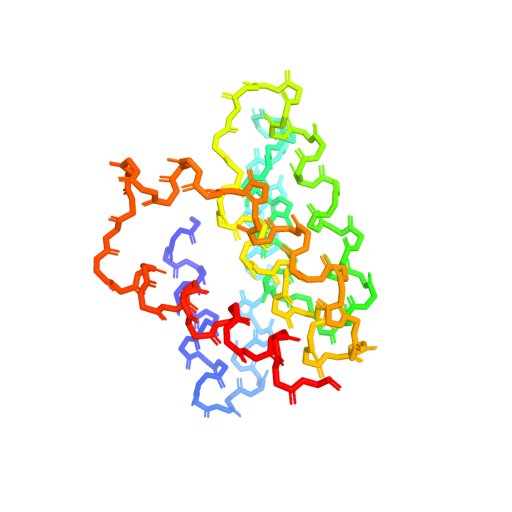03 -8.030 -1.411 1.00 89.06 116 GLU A CA 1
ATOM 893 C C . GLU A 1 116 ? 10.810 -7.954 -2.865 1.00 89.06 116 GLU A C 1
ATOM 895 O O . GLU A 1 116 ? 10.073 -7.561 -3.772 1.00 89.06 116 GLU A O 1
ATOM 900 N N . LEU A 1 117 ? 12.046 -8.397 -3.132 1.00 92.62 117 LEU A N 1
ATOM 901 C CA . LEU A 1 117 ? 12.607 -8.443 -4.490 1.00 92.62 117 LEU A CA 1
ATOM 902 C C . LEU A 1 117 ? 11.852 -9.401 -5.419 1.00 92.62 117 LEU A C 1
ATOM 904 O O . LEU A 1 117 ? 11.678 -9.101 -6.606 1.00 92.62 117 LEU A O 1
ATOM 908 N N . ALA A 1 118 ? 11.418 -10.555 -4.905 1.00 93.12 118 ALA A N 1
ATOM 909 C CA . ALA A 1 118 ? 10.652 -11.528 -5.677 1.00 93.12 118 ALA A CA 1
ATOM 910 C C . ALA A 1 118 ? 9.263 -10.986 -6.044 1.00 93.12 118 ALA A C 1
ATOM 912 O O . ALA A 1 118 ? 8.823 -11.145 -7.185 1.00 93.12 118 ALA A O 1
ATOM 913 N N . GLU A 1 119 ? 8.595 -10.316 -5.104 1.00 90.56 119 GLU A N 1
ATOM 914 C CA . GLU A 1 119 ? 7.314 -9.650 -5.340 1.00 90.56 119 GLU A CA 1
ATOM 915 C C . GLU A 1 119 ? 7.441 -8.535 -6.383 1.00 90.56 119 GLU A C 1
ATOM 917 O O . GLU A 1 119 ? 6.710 -8.536 -7.374 1.00 90.56 119 GLU A O 1
ATOM 922 N N . TRP A 1 120 ? 8.416 -7.641 -6.218 1.00 94.19 120 TRP A N 1
ATOM 923 C CA . TRP A 1 120 ? 8.673 -6.549 -7.157 1.00 94.19 120 TRP A CA 1
ATOM 924 C C . TRP A 1 120 ? 8.975 -7.055 -8.575 1.00 94.19 120 TRP A C 1
ATOM 926 O O . TRP A 1 120 ? 8.386 -6.581 -9.546 1.00 94.19 120 TRP A O 1
ATOM 936 N N . SER A 1 121 ? 9.821 -8.084 -8.701 1.00 93.50 121 SER A N 1
ATOM 937 C CA . SER A 1 121 ? 10.147 -8.694 -10.001 1.00 93.50 121 SER A CA 1
ATOM 938 C C . SER A 1 121 ? 8.928 -9.346 -10.657 1.00 93.50 121 SER A C 1
ATOM 940 O O . SER A 1 121 ? 8.763 -9.281 -11.875 1.00 93.50 121 SER A O 1
ATOM 942 N N . LYS A 1 122 ? 8.055 -9.971 -9.856 1.00 94.38 122 LYS A N 1
ATOM 943 C CA . LYS A 1 122 ? 6.800 -10.553 -10.341 1.00 94.38 122 LYS A CA 1
ATOM 944 C C . LYS A 1 122 ? 5.865 -9.471 -10.882 1.00 94.38 122 LYS A C 1
ATOM 946 O O . LYS A 1 122 ? 5.325 -9.660 -11.968 1.00 94.38 122 LYS A O 1
ATOM 951 N N . LEU A 1 123 ? 5.680 -8.372 -10.148 1.00 94.31 123 LEU A N 1
ATOM 952 C CA . LEU A 1 123 ? 4.823 -7.260 -10.573 1.00 94.31 123 LEU A CA 1
ATOM 953 C C . LEU A 1 123 ? 5.352 -6.608 -11.860 1.00 94.31 123 LEU A C 1
ATOM 955 O O . LEU A 1 123 ? 4.582 -6.406 -12.792 1.00 94.31 123 LEU A O 1
ATOM 959 N N . LEU A 1 124 ? 6.668 -6.383 -11.972 1.00 93.94 124 LEU A N 1
ATOM 960 C CA . LEU A 1 124 ? 7.281 -5.882 -13.211 1.00 93.94 124 LEU A CA 1
ATOM 961 C C . LEU A 1 124 ? 7.007 -6.804 -14.407 1.00 93.94 124 LEU A C 1
ATOM 963 O O . LEU A 1 124 ? 6.585 -6.340 -15.463 1.00 93.94 124 LEU A O 1
ATOM 967 N N . GLY A 1 125 ? 7.159 -8.120 -14.228 1.00 93.69 125 GLY A N 1
ATOM 968 C CA . GLY A 1 125 ? 6.852 -9.088 -15.284 1.00 93.69 125 GLY A CA 1
ATOM 969 C C . GLY A 1 125 ? 5.374 -9.108 -15.699 1.00 93.69 125 GLY A C 1
ATOM 970 O O . GLY A 1 125 ? 5.065 -9.458 -16.837 1.00 93.69 125 GLY A O 1
ATOM 971 N N . GLN A 1 126 ? 4.453 -8.724 -14.809 1.00 92.75 126 GLN A N 1
ATOM 972 C CA . GLN A 1 126 ? 3.033 -8.574 -15.142 1.00 92.75 126 GLN A CA 1
ATOM 973 C C . GLN A 1 126 ? 2.755 -7.312 -15.964 1.00 92.75 126 GLN A C 1
ATOM 975 O O . GLN A 1 126 ? 1.839 -7.338 -16.785 1.00 92.75 126 GLN A O 1
ATOM 980 N N . CYS A 1 127 ? 3.537 -6.245 -15.778 1.00 92.06 127 CYS A N 1
ATOM 981 C CA . CYS A 1 127 ? 3.442 -5.040 -16.599 1.00 92.06 127 CYS A CA 1
ATOM 982 C C . CYS A 1 127 ? 3.919 -5.281 -18.038 1.00 92.06 127 CYS A C 1
ATOM 984 O O . CYS A 1 127 ? 3.288 -4.795 -18.969 1.00 92.06 127 CYS A O 1
ATOM 986 N N . ASP A 1 128 ? 5.005 -6.041 -18.219 1.00 83.06 128 ASP A N 1
ATOM 987 C CA . ASP A 1 128 ? 5.603 -6.308 -19.539 1.00 83.06 128 ASP A CA 1
ATOM 988 C C . ASP A 1 128 ? 4.804 -7.322 -20.381 1.00 83.06 128 ASP A C 1
ATOM 990 O O . ASP A 1 128 ? 4.985 -7.421 -21.595 1.00 83.06 128 ASP A O 1
ATOM 994 N N . GLY A 1 129 ? 3.957 -8.126 -19.734 1.00 70.38 129 GLY A N 1
ATOM 995 C CA . GLY A 1 129 ? 3.183 -9.196 -20.367 1.00 70.38 129 GLY A CA 1
ATOM 996 C C . GLY A 1 129 ? 1.828 -8.778 -20.949 1.00 70.38 129 GLY A C 1
ATOM 997 O O . GLY A 1 129 ? 1.103 -9.661 -21.415 1.00 70.38 129 GLY A O 1
ATOM 998 N N . ARG A 1 130 ? 1.468 -7.489 -20.892 1.00 57.72 130 ARG A N 1
ATOM 999 C CA . ARG A 1 130 ? 0.195 -6.926 -21.378 1.00 57.72 130 ARG A CA 1
ATOM 1000 C C . ARG A 1 130 ? 0.432 -5.939 -22.517 1.00 57.72 130 ARG A C 1
ATOM 1002 O O . ARG A 1 130 ? -0.376 -5.972 -23.472 1.00 57.72 130 ARG A O 1
#

Sequence (130 aa):
MREATNAVLVATLADDVVLRQSLMSELEEVLEALRSRHGEHPVLLETVADFQDSPTIQVELYRAALKLAEQNQLPTRSIRISLARVLLEDFDEASAAAAELMACEREMRTDADASELAEWSKLLGQCDGR